Protein AF-A0AB33IFE4-F1 (afdb_monomer_lite)

Structure (mmCIF, N/CA/C/O backbone):
data_AF-A0AB33IFE4-F1
#
_entry.id   AF-A0AB33IFE4-F1
#
loop_
_atom_site.group_PDB
_atom_site.id
_atom_site.type_symbol
_atom_site.label_atom_id
_atom_site.label_alt_id
_atom_site.label_comp_id
_atom_site.label_asym_id
_atom_site.label_entity_id
_atom_site.label_seq_id
_atom_site.pdbx_PDB_ins_code
_atom_site.Cartn_x
_atom_site.Cartn_y
_atom_site.Cartn_z
_atom_site.occupancy
_atom_site.B_iso_or_equiv
_atom_site.auth_seq_id
_atom_site.auth_comp_id
_atom_site.auth_asym_id
_atom_site.auth_atom_id
_atom_site.pdbx_PDB_model_num
ATOM 1 N N . MET A 1 1 ? 14.664 13.056 17.035 1.00 44.62 1 MET A N 1
ATOM 2 C CA . MET A 1 1 ? 14.868 11.607 17.251 1.00 44.62 1 MET A CA 1
ATOM 3 C C . MET A 1 1 ? 13.492 10.955 17.343 1.00 44.62 1 MET A C 1
ATOM 5 O O . MET A 1 1 ? 12.798 11.179 18.326 1.00 44.62 1 MET A O 1
ATOM 9 N N . VAL A 1 2 ? 13.027 10.267 16.293 1.00 51.69 2 VAL A N 1
ATOM 10 C CA . VAL A 1 2 ? 11.762 9.510 16.361 1.00 51.69 2 VAL A CA 1
ATOM 11 C C . VAL A 1 2 ? 11.986 8.369 17.351 1.00 51.69 2 VAL A C 1
ATOM 13 O O . VAL A 1 2 ? 12.952 7.621 17.207 1.00 51.69 2 VAL A O 1
ATOM 16 N N . ARG A 1 3 ? 11.168 8.287 18.406 1.00 59.06 3 ARG A N 1
ATOM 17 C CA . ARG A 1 3 ? 11.299 7.237 19.425 1.00 59.06 3 ARG A CA 1
ATOM 18 C C . ARG A 1 3 ? 11.146 5.882 18.734 1.00 59.06 3 ARG A C 1
ATOM 20 O O . ARG A 1 3 ? 10.173 5.679 18.020 1.00 59.06 3 ARG A O 1
ATOM 27 N N . LYS A 1 4 ? 12.089 4.964 18.951 1.00 56.09 4 LYS A N 1
ATOM 28 C CA . LYS A 1 4 ? 12.110 3.617 18.348 1.00 56.09 4 LYS A CA 1
ATOM 29 C C . LYS A 1 4 ? 10.754 2.889 18.470 1.00 56.09 4 LYS A C 1
ATOM 31 O O . LYS A 1 4 ? 10.284 2.306 17.501 1.00 56.09 4 LYS A O 1
ATOM 36 N N . PHE A 1 5 ? 10.072 3.078 19.602 1.00 55.03 5 PHE A N 1
ATOM 37 C CA . PHE A 1 5 ? 8.720 2.578 19.882 1.00 55.03 5 PHE A CA 1
ATOM 38 C C . PHE A 1 5 ? 7.620 3.101 18.934 1.00 55.03 5 PHE A C 1
ATOM 40 O O . PHE A 1 5 ? 6.678 2.379 18.626 1.00 55.03 5 PHE A O 1
ATOM 47 N N . GLU A 1 6 ? 7.725 4.338 18.440 1.00 67.19 6 GLU A N 1
ATOM 48 C CA . GLU A 1 6 ? 6.770 4.902 17.471 1.00 67.19 6 GLU A CA 1
ATOM 49 C C . GLU A 1 6 ? 6.967 4.299 16.073 1.00 67.19 6 GLU A C 1
ATOM 51 O O . GLU A 1 6 ? 6.005 4.127 15.326 1.00 67.19 6 GLU A O 1
ATOM 56 N N . ALA A 1 7 ? 8.210 3.953 15.719 1.00 68.69 7 ALA A N 1
ATOM 57 C CA . ALA A 1 7 ? 8.533 3.347 14.430 1.00 68.69 7 ALA A CA 1
ATOM 58 C C . ALA A 1 7 ? 8.052 1.891 14.348 1.00 68.69 7 ALA A C 1
ATOM 60 O O . ALA A 1 7 ? 7.415 1.523 13.362 1.00 68.69 7 ALA A O 1
ATOM 61 N N . GLU A 1 8 ? 8.286 1.100 15.399 1.00 68.50 8 GLU A N 1
ATOM 62 C CA . GLU A 1 8 ? 7.793 -0.282 15.504 1.00 68.50 8 GLU A CA 1
ATOM 63 C C . GLU A 1 8 ? 6.259 -0.318 15.449 1.00 68.50 8 GLU A C 1
ATOM 65 O O . GLU A 1 8 ? 5.668 -1.012 14.620 1.00 68.50 8 GLU A O 1
ATOM 70 N N . ARG A 1 9 ? 5.598 0.551 16.225 1.00 76.44 9 ARG A N 1
ATOM 71 C CA . ARG A 1 9 ? 4.136 0.671 16.213 1.00 76.44 9 ARG A CA 1
ATOM 72 C C . ARG A 1 9 ? 3.590 1.087 14.841 1.00 76.44 9 ARG A C 1
ATOM 74 O O . ARG A 1 9 ? 2.548 0.587 14.415 1.00 76.44 9 ARG A O 1
ATOM 81 N N . ALA A 1 10 ? 4.267 1.994 14.136 1.00 76.75 10 ALA A N 1
ATOM 82 C CA . ALA A 1 10 ? 3.877 2.397 12.785 1.00 76.75 10 ALA A CA 1
ATOM 83 C C . ALA A 1 10 ? 4.017 1.250 11.769 1.00 76.75 10 ALA A C 1
ATOM 85 O O . ALA A 1 10 ? 3.182 1.118 10.868 1.00 76.75 10 ALA A O 1
ATOM 86 N N . GLU A 1 11 ? 5.046 0.413 11.908 1.00 81.19 11 GLU A N 1
ATOM 87 C CA . GLU A 1 11 ? 5.252 -0.749 11.047 1.00 81.19 11 GLU A CA 1
ATOM 88 C C . GLU A 1 11 ? 4.150 -1.798 11.246 1.00 81.19 11 GLU A C 1
ATOM 90 O O . GLU A 1 11 ? 3.565 -2.267 10.261 1.00 81.19 11 GLU A O 1
ATOM 95 N N . ASP A 1 12 ? 3.797 -2.093 12.497 1.00 87.38 12 ASP A N 1
ATOM 96 C CA . ASP A 1 12 ? 2.747 -3.054 12.847 1.00 87.38 12 ASP A CA 1
ATOM 97 C C . ASP A 1 12 ? 1.365 -2.598 12.372 1.00 87.38 12 ASP A C 1
ATOM 99 O O . ASP A 1 12 ? 0.644 -3.354 11.709 1.00 87.38 12 ASP A O 1
ATOM 103 N N . LEU A 1 13 ? 1.020 -1.326 12.601 1.00 87.12 13 LEU A N 1
ATOM 104 C CA . LEU A 1 13 ? -0.207 -0.731 12.064 1.00 87.12 13 LEU A CA 1
ATOM 105 C C . LEU A 1 13 ? -0.219 -0.766 10.532 1.00 87.12 13 LEU A C 1
ATOM 107 O O . LEU A 1 13 ? -1.257 -1.023 9.917 1.00 87.12 13 LEU A O 1
ATOM 111 N N . GLY A 1 14 ? 0.937 -0.555 9.902 1.00 88.50 14 GLY A N 1
ATOM 112 C CA . GLY A 1 14 ? 1.093 -0.640 8.457 1.00 88.50 14 GLY A CA 1
ATOM 113 C C . GLY A 1 14 ? 0.888 -2.052 7.904 1.00 88.50 14 GLY A C 1
ATOM 114 O O . GLY A 1 14 ? 0.297 -2.207 6.830 1.00 88.50 14 GLY A O 1
ATOM 115 N N . LYS A 1 15 ? 1.353 -3.088 8.609 1.00 92.00 15 LYS A N 1
ATOM 116 C CA . LYS A 1 15 ? 1.111 -4.500 8.259 1.00 92.00 15 LYS A CA 1
ATOM 117 C C . LYS A 1 15 ? -0.365 -4.857 8.434 1.00 92.00 15 LYS A C 1
ATOM 119 O O . LYS A 1 15 ? -0.972 -5.393 7.504 1.00 92.00 15 LYS A O 1
ATOM 124 N N . ALA A 1 16 ? -0.968 -4.478 9.561 1.00 92.69 16 ALA A N 1
ATOM 125 C CA . ALA A 1 16 ? -2.382 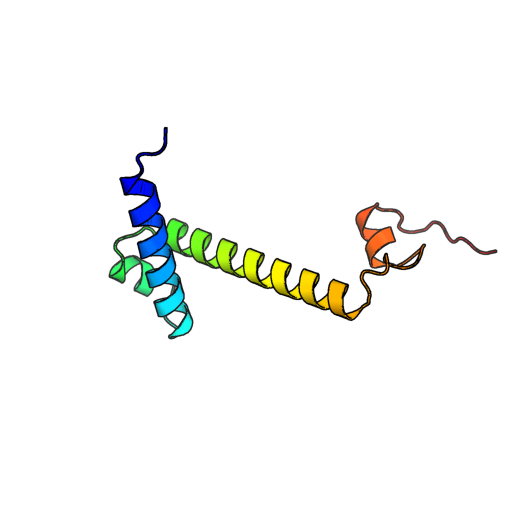-4.720 9.843 1.00 92.69 16 ALA A CA 1
ATOM 126 C C . ALA A 1 16 ? -3.304 -4.042 8.813 1.00 92.69 16 ALA A C 1
ATOM 128 O O . ALA A 1 16 ? -4.180 -4.693 8.239 1.00 92.69 16 ALA A O 1
ATOM 129 N N . ALA A 1 17 ? -3.068 -2.762 8.506 1.00 92.81 17 ALA A N 1
ATOM 130 C CA . ALA A 1 17 ? -3.848 -2.020 7.516 1.00 92.81 17 ALA A CA 1
ATOM 131 C C . ALA A 1 17 ? -3.793 -2.674 6.127 1.00 92.81 17 ALA A C 1
ATOM 133 O O . ALA A 1 17 ? -4.825 -2.825 5.470 1.00 92.81 17 ALA A O 1
ATOM 134 N N . ARG A 1 18 ? -2.603 -3.114 5.694 1.00 92.25 18 ARG A N 1
ATOM 135 C CA . ARG A 1 18 ? -2.412 -3.818 4.417 1.00 92.25 18 ARG A CA 1
ATOM 136 C C . ARG A 1 18 ? -3.141 -5.160 4.383 1.00 92.25 18 ARG A C 1
ATOM 138 O O . ARG A 1 18 ? -3.824 -5.445 3.401 1.00 92.25 18 ARG A O 1
ATOM 145 N N . ALA A 1 19 ? -3.050 -5.952 5.451 1.00 93.94 19 ALA A N 1
ATOM 146 C CA . ALA A 1 19 ? -3.725 -7.245 5.545 1.00 93.94 19 ALA A CA 1
ATOM 147 C C . ALA A 1 19 ? -5.256 -7.106 5.496 1.00 93.94 19 ALA A C 1
ATOM 149 O O . ALA A 1 19 ? -5.934 -7.895 4.840 1.00 93.94 19 ALA A O 1
ATOM 150 N N . LEU A 1 20 ? -5.814 -6.090 6.157 1.00 94.00 20 LEU A N 1
ATOM 151 C CA . LEU A 1 20 ? -7.253 -5.824 6.132 1.00 94.00 20 LEU A CA 1
ATOM 152 C C . LEU A 1 20 ? -7.723 -5.280 4.777 1.00 94.00 20 LEU A C 1
ATOM 154 O O . LEU A 1 20 ? -8.783 -5.680 4.299 1.00 94.00 20 LEU A O 1
ATOM 158 N N . TYR A 1 21 ? -6.929 -4.420 4.136 1.00 93.38 21 TYR A N 1
ATOM 159 C CA . TYR A 1 21 ? -7.228 -3.922 2.793 1.00 93.38 21 TYR A CA 1
ATOM 160 C C . TYR A 1 21 ? -7.205 -5.045 1.747 1.00 93.38 21 TYR A C 1
ATOM 162 O O . TYR A 1 21 ? -8.093 -5.115 0.903 1.00 93.38 21 TYR A O 1
ATOM 170 N N . ALA A 1 22 ? -6.254 -5.980 1.849 1.00 91.62 22 ALA A N 1
ATOM 171 C CA . ALA A 1 22 ? -6.196 -7.167 0.991 1.00 91.62 22 ALA A CA 1
ATOM 172 C C . ALA A 1 22 ? -7.426 -8.084 1.143 1.00 91.62 22 ALA A C 1
ATOM 174 O O . ALA A 1 22 ? -7.799 -8.767 0.196 1.00 91.62 22 ALA A O 1
ATOM 175 N N . LYS A 1 23 ? -8.094 -8.056 2.305 1.00 94.81 23 LYS A N 1
ATOM 176 C CA . LYS A 1 23 ? -9.378 -8.738 2.554 1.00 94.81 23 LYS A CA 1
ATOM 177 C C . LYS A 1 23 ? -10.598 -7.954 2.037 1.00 94.81 23 LYS A C 1
ATOM 179 O O . LYS A 1 23 ? -11.726 -8.324 2.343 1.00 94.81 23 LYS A O 1
ATOM 184 N N . GLY A 1 24 ? -10.392 -6.852 1.312 1.00 93.62 24 GLY A N 1
ATOM 185 C CA . GLY A 1 24 ? -11.460 -6.030 0.735 1.00 93.62 24 GLY A CA 1
ATOM 186 C C . GLY A 1 24 ? -12.119 -5.044 1.705 1.00 93.62 24 GLY A C 1
ATOM 187 O O . GLY A 1 24 ? -13.170 -4.492 1.387 1.00 93.62 24 GLY A O 1
ATOM 188 N N . LYS A 1 25 ? -11.544 -4.798 2.893 1.00 94.81 25 LYS A N 1
ATOM 189 C CA . LYS A 1 25 ? -12.135 -3.846 3.850 1.00 94.81 25 LYS A CA 1
ATOM 190 C C . LYS A 1 25 ? -11.962 -2.394 3.405 1.00 94.81 25 LYS A C 1
ATOM 192 O O . LYS A 1 25 ? -10.916 -1.998 2.893 1.00 94.81 25 LYS A O 1
ATOM 197 N N . SER A 1 26 ? -12.976 -1.574 3.687 1.00 96.19 26 SER A N 1
ATOM 198 C CA . SER A 1 26 ? -12.928 -0.131 3.444 1.00 96.19 26 SER A CA 1
ATOM 199 C C . SER A 1 26 ? -11.956 0.577 4.396 1.00 96.19 26 SER A C 1
ATOM 201 O O . SER A 1 26 ? -11.739 0.140 5.527 1.00 96.19 26 SER A O 1
ATOM 203 N N . ILE A 1 27 ? -11.420 1.730 3.978 1.00 93.94 27 ILE A N 1
ATOM 204 C CA . ILE A 1 27 ? -10.528 2.566 4.809 1.00 93.94 27 ILE A CA 1
ATOM 205 C C . ILE A 1 27 ? -11.171 2.911 6.158 1.00 93.94 27 ILE A C 1
ATOM 207 O O . ILE A 1 27 ? -10.483 2.943 7.178 1.00 93.94 27 ILE A O 1
ATOM 211 N N . ARG A 1 28 ? -12.490 3.140 6.175 1.00 95.81 28 ARG A N 1
ATOM 212 C CA . ARG A 1 28 ? -13.251 3.398 7.401 1.00 95.81 28 ARG A CA 1
ATOM 213 C C . ARG A 1 28 ? -13.180 2.211 8.362 1.00 95.81 28 ARG A C 1
ATOM 215 O O . ARG A 1 28 ? -12.771 2.401 9.499 1.00 95.81 28 ARG A O 1
ATOM 222 N N . ALA A 1 29 ? -13.519 1.012 7.890 1.00 95.88 29 ALA A N 1
ATOM 223 C CA . ALA A 1 29 ? -13.500 -0.190 8.718 1.00 95.88 29 ALA A CA 1
ATOM 224 C C . ALA A 1 29 ? -12.083 -0.515 9.219 1.00 95.88 29 ALA A C 1
ATOM 226 O O . ALA A 1 29 ? -11.903 -0.932 10.357 1.00 95.88 29 ALA A O 1
ATOM 227 N N . ILE A 1 30 ? -11.060 -0.287 8.390 1.00 95.62 30 ILE A N 1
ATOM 228 C CA . ILE A 1 30 ? -9.658 -0.469 8.787 1.00 95.62 30 ILE A CA 1
ATOM 229 C C . ILE A 1 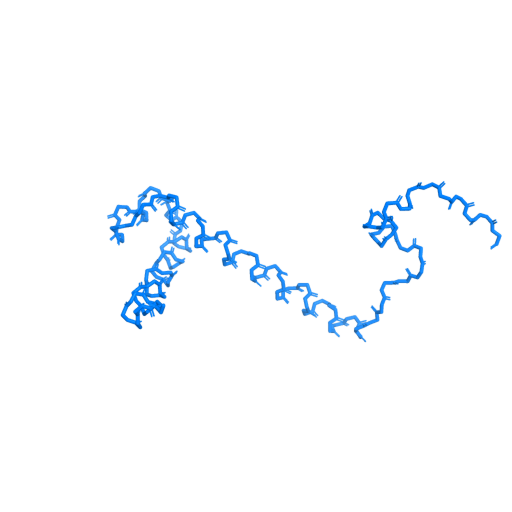30 ? -9.286 0.510 9.903 1.00 95.62 30 ILE A C 1
ATOM 231 O O . ILE A 1 30 ? -8.725 0.097 10.911 1.00 95.62 30 ILE A O 1
ATOM 235 N N . SER A 1 31 ? -9.620 1.790 9.729 1.00 94.75 31 SER A N 1
ATOM 236 C CA . SER A 1 31 ? -9.378 2.857 10.706 1.00 94.75 31 SER A CA 1
ATOM 237 C C . SER A 1 31 ? -10.005 2.542 12.065 1.00 94.75 31 SER A C 1
ATOM 239 O O . SER A 1 31 ? -9.324 2.652 13.083 1.00 94.75 31 SER A O 1
ATOM 241 N N . GLU A 1 32 ? -11.257 2.080 12.066 1.00 94.69 32 GLU A N 1
ATOM 242 C CA . GLU A 1 32 ? -11.982 1.665 13.273 1.00 94.69 32 GLU A CA 1
ATOM 243 C C . GLU A 1 32 ? -11.327 0.444 13.944 1.00 94.69 32 GLU A C 1
ATOM 245 O O . GLU A 1 32 ? -11.217 0.409 15.165 1.00 94.69 32 GLU A O 1
ATOM 250 N N . GLN A 1 33 ? -10.822 -0.526 13.172 1.00 93.12 33 GLN A N 1
ATOM 251 C CA . GLN A 1 33 ? -10.206 -1.739 13.726 1.00 93.12 33 GLN A CA 1
ATOM 252 C C . GLN A 1 33 ? -8.806 -1.536 14.303 1.00 93.12 33 GLN A C 1
ATOM 254 O O . GLN A 1 33 ? -8.464 -2.176 15.292 1.00 93.12 33 GLN A O 1
ATOM 259 N N . ILE A 1 34 ? -7.982 -0.694 13.680 1.00 91.06 34 ILE A N 1
ATOM 260 C CA . ILE A 1 34 ? -6.589 -0.499 14.113 1.00 91.06 34 ILE A CA 1
ATOM 261 C C . ILE A 1 34 ? -6.419 0.712 15.041 1.00 91.06 34 ILE A C 1
ATOM 263 O O . ILE A 1 34 ? -5.312 0.978 15.503 1.00 91.06 34 ILE A O 1
ATOM 267 N N . GLY A 1 35 ? -7.491 1.477 15.281 1.00 90.00 35 GLY A N 1
ATOM 268 C CA . GLY A 1 35 ? -7.464 2.664 16.136 1.00 90.00 35 GLY A CA 1
ATOM 269 C C . GLY A 1 35 ? -6.614 3.809 15.575 1.00 90.00 35 GLY A C 1
ATOM 270 O O . GLY A 1 35 ? -6.011 4.561 16.337 1.00 90.00 35 GLY A O 1
ATOM 271 N N . ALA A 1 36 ? -6.537 3.945 14.248 1.00 89.69 36 ALA A N 1
ATOM 272 C CA . ALA A 1 36 ? -5.784 5.010 13.581 1.00 89.69 36 ALA A CA 1
ATOM 273 C C . ALA A 1 36 ? -6.701 5.875 12.716 1.00 89.69 36 ALA A C 1
ATOM 275 O O . ALA A 1 36 ? -7.742 5.416 12.252 1.00 89.69 36 ALA A O 1
ATOM 276 N N . SER A 1 37 ? -6.315 7.124 12.442 1.00 93.81 37 SER A N 1
ATOM 277 C CA . SER A 1 37 ? -7.135 8.015 11.614 1.00 93.81 37 SER A CA 1
ATOM 278 C C . SER A 1 37 ? -7.245 7.523 10.165 1.00 93.81 37 SER A C 1
ATOM 280 O O . SER A 1 37 ? -6.305 6.960 9.597 1.00 93.81 37 SER A O 1
ATOM 282 N N . ARG A 1 38 ? -8.385 7.794 9.519 1.00 93.62 38 ARG A N 1
ATOM 283 C CA . ARG A 1 38 ? -8.629 7.427 8.110 1.00 93.62 38 ARG A CA 1
ATOM 284 C C . ARG A 1 38 ? -7.549 7.976 7.171 1.00 93.62 38 ARG A C 1
ATOM 286 O O . ARG A 1 38 ? -7.069 7.256 6.299 1.00 93.62 38 ARG A O 1
ATOM 293 N N . SER A 1 39 ? -7.113 9.218 7.388 1.00 95.25 39 SER A N 1
ATOM 294 C CA . SER A 1 39 ? -6.038 9.853 6.614 1.00 95.25 39 SER A CA 1
ATOM 295 C C . SER A 1 39 ? -4.694 9.142 6.786 1.00 95.25 39 SER A C 1
ATOM 297 O O . SER A 1 39 ? -3.919 9.034 5.836 1.00 95.25 39 SER A O 1
ATOM 299 N N . TYR A 1 40 ? -4.402 8.631 7.985 1.00 92.31 40 TYR 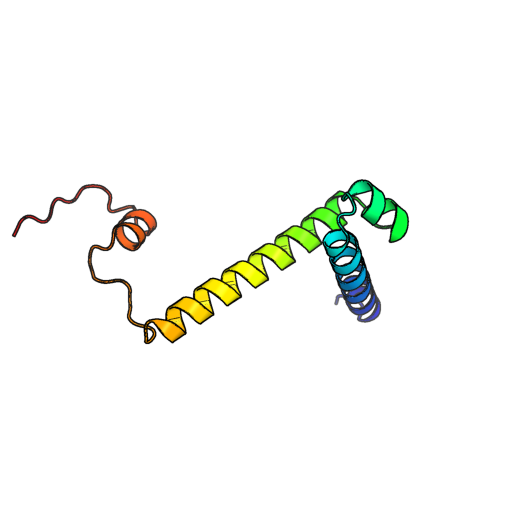A N 1
ATOM 300 C CA . TYR A 1 40 ? -3.194 7.848 8.232 1.00 92.31 40 TYR A CA 1
ATOM 301 C C . TYR A 1 40 ? -3.230 6.509 7.487 1.00 92.31 40 TYR A C 1
ATOM 303 O O . TYR A 1 40 ? -2.284 6.197 6.762 1.00 92.31 40 TYR A O 1
ATOM 311 N N . VAL A 1 41 ? -4.352 5.784 7.558 1.00 93.00 41 VAL A N 1
ATOM 312 C CA . VAL A 1 41 ? -4.567 4.543 6.792 1.00 93.00 41 VAL A CA 1
ATOM 313 C C . VAL A 1 41 ? -4.405 4.788 5.292 1.00 93.00 41 VAL A C 1
ATOM 315 O O . VAL A 1 41 ? -3.678 4.057 4.621 1.00 93.00 41 VAL A O 1
ATOM 318 N N . HIS A 1 42 ? -5.018 5.848 4.761 1.00 93.12 42 HIS A N 1
ATOM 319 C CA . HIS A 1 42 ? -4.901 6.201 3.348 1.00 93.12 42 HIS A CA 1
ATOM 320 C C . HIS A 1 42 ? -3.438 6.415 2.924 1.00 93.12 42 HIS A C 1
ATOM 322 O O . HIS A 1 42 ? -3.000 5.852 1.921 1.00 93.12 42 HIS A O 1
ATOM 328 N N . ARG A 1 43 ? -2.651 7.164 3.712 1.00 92.12 43 ARG A N 1
ATOM 329 C CA . ARG A 1 43 ? -1.222 7.390 3.429 1.00 92.12 43 ARG A CA 1
ATOM 330 C C . ARG A 1 43 ? -0.416 6.093 3.404 1.00 92.12 43 ARG A C 1
ATOM 332 O O . ARG A 1 43 ? 0.398 5.919 2.500 1.00 92.12 43 ARG A O 1
ATOM 339 N N . ILE A 1 44 ? -0.657 5.181 4.348 1.00 91.25 44 ILE A N 1
ATOM 340 C CA . ILE A 1 44 ? 0.004 3.867 4.373 1.00 91.25 44 ILE A CA 1
ATOM 341 C C . ILE A 1 44 ? -0.284 3.097 3.081 1.00 91.25 44 ILE A C 1
ATOM 343 O O . ILE A 1 44 ? 0.639 2.584 2.446 1.00 91.25 44 ILE A O 1
ATOM 347 N N . LEU A 1 45 ? -1.555 3.024 2.679 1.00 91.00 45 LEU A N 1
ATOM 348 C CA . LEU A 1 45 ? -1.960 2.264 1.496 1.00 91.00 45 LEU A CA 1
ATOM 349 C C . LEU A 1 45 ? -1.397 2.871 0.205 1.00 91.00 45 LEU A C 1
ATOM 351 O O . LEU A 1 45 ? -0.924 2.135 -0.662 1.00 91.00 45 LEU A O 1
ATOM 355 N N . MET A 1 46 ? -1.387 4.202 0.086 1.00 90.62 46 MET A N 1
ATOM 356 C CA . MET A 1 46 ? -0.797 4.885 -1.071 1.00 90.62 46 MET A CA 1
ATOM 357 C C . MET A 1 46 ? 0.713 4.672 -1.157 1.00 90.62 46 MET A C 1
ATOM 359 O O . MET A 1 46 ? 1.226 4.387 -2.240 1.00 90.62 46 MET A O 1
ATOM 363 N N . ARG A 1 47 ? 1.420 4.733 -0.024 1.00 88.88 47 ARG A N 1
ATOM 364 C CA . ARG A 1 47 ? 2.856 4.442 0.028 1.00 88.88 47 ARG A CA 1
ATOM 365 C C . ARG A 1 47 ? 3.154 3.014 -0.431 1.00 88.88 47 ARG A C 1
ATOM 367 O O . ARG A 1 47 ? 3.985 2.823 -1.311 1.00 88.88 47 ARG A O 1
ATOM 374 N N . ALA A 1 48 ? 2.413 2.030 0.080 1.00 85.62 48 ALA A N 1
ATOM 375 C CA . ALA A 1 48 ? 2.573 0.635 -0.328 1.00 85.62 48 ALA A CA 1
ATOM 376 C C . ALA A 1 48 ? 2.291 0.423 -1.829 1.00 85.62 48 ALA A C 1
ATOM 378 O O . ALA A 1 48 ? 2.972 -0.358 -2.495 1.00 85.62 48 ALA A O 1
ATOM 379 N N . ARG A 1 49 ? 1.304 1.135 -2.389 1.00 86.69 49 ARG A N 1
ATOM 380 C CA . ARG A 1 49 ? 1.017 1.106 -3.829 1.00 86.69 49 ARG A CA 1
ATOM 381 C C . ARG A 1 49 ? 2.174 1.679 -4.647 1.00 86.69 49 ARG A C 1
ATOM 383 O O . ARG A 1 49 ? 2.536 1.081 -5.657 1.00 86.69 49 ARG A O 1
ATOM 390 N N . ALA A 1 50 ? 2.745 2.804 -4.222 1.00 84.25 50 ALA A N 1
ATOM 391 C CA . ALA A 1 50 ? 3.889 3.422 -4.887 1.00 84.25 50 ALA A CA 1
ATOM 392 C C . ALA A 1 50 ? 5.122 2.503 -4.868 1.00 84.25 50 ALA A C 1
ATOM 394 O O . ALA A 1 50 ? 5.744 2.299 -5.906 1.00 84.25 50 ALA A O 1
ATOM 395 N N . GLU A 1 51 ? 5.414 1.877 -3.725 1.00 86.38 51 GLU A N 1
ATOM 396 C CA . GLU A 1 51 ? 6.505 0.902 -3.577 1.00 86.38 51 GLU A CA 1
ATOM 397 C C . GLU A 1 51 ? 6.317 -0.300 -4.518 1.00 86.38 51 GLU A C 1
ATOM 399 O O . GLU A 1 51 ? 7.243 -0.692 -5.230 1.00 86.38 51 GLU A O 1
ATOM 404 N N . ARG A 1 52 ? 5.092 -0.839 -4.613 1.00 85.50 52 ARG A N 1
ATOM 405 C CA . ARG A 1 52 ? 4.773 -1.930 -5.548 1.00 85.50 52 ARG A CA 1
ATOM 406 C C . ARG A 1 52 ? 4.934 -1.511 -7.011 1.00 85.50 52 ARG A C 1
ATOM 408 O O . ARG A 1 52 ? 5.449 -2.287 -7.812 1.00 85.50 52 ARG A O 1
ATOM 415 N N . LEU A 1 53 ? 4.488 -0.307 -7.372 1.00 81.75 53 LEU A N 1
ATOM 416 C CA . LEU A 1 53 ? 4.654 0.231 -8.726 1.00 81.75 53 LEU A CA 1
ATOM 417 C C . LEU A 1 53 ? 6.135 0.382 -9.080 1.00 81.75 53 LEU A C 1
ATOM 419 O O . LEU A 1 53 ? 6.547 -0.068 -10.146 1.00 81.75 53 LEU A O 1
ATOM 423 N N . ALA A 1 54 ? 6.936 0.939 -8.172 1.00 82.19 54 ALA A N 1
ATOM 424 C CA . ALA A 1 54 ? 8.376 1.080 -8.358 1.00 82.19 54 ALA A CA 1
ATOM 425 C C . ALA A 1 54 ? 9.063 -0.281 -8.552 1.00 82.19 54 ALA A C 1
ATOM 427 O O . ALA A 1 54 ? 9.868 -0.435 -9.471 1.00 82.19 54 ALA A O 1
ATOM 428 N N . ALA A 1 55 ? 8.693 -1.290 -7.757 1.00 85.50 55 ALA A N 1
ATOM 429 C CA . ALA A 1 55 ? 9.212 -2.648 -7.905 1.00 85.50 55 ALA A CA 1
ATOM 430 C C . ALA A 1 55 ? 8.866 -3.258 -9.275 1.00 85.50 55 ALA A C 1
ATOM 432 O O . ALA A 1 55 ? 9.744 -3.811 -9.934 1.00 85.50 55 ALA A O 1
ATOM 433 N N . MET A 1 56 ? 7.623 -3.104 -9.748 1.00 83.69 56 MET A N 1
ATOM 434 C CA . MET A 1 56 ? 7.220 -3.586 -11.078 1.00 83.69 56 MET A CA 1
ATOM 435 C C . MET A 1 56 ? 7.973 -2.875 -12.207 1.00 83.69 56 MET A C 1
ATOM 437 O O . MET A 1 56 ? 8.386 -3.518 -13.169 1.00 83.69 56 MET A O 1
ATOM 441 N N . VAL A 1 57 ? 8.166 -1.557 -12.102 1.00 82.88 57 VAL A N 1
ATOM 442 C CA . VAL A 1 57 ? 8.941 -0.783 -13.086 1.00 82.88 57 VAL A CA 1
ATOM 443 C C . VAL A 1 57 ? 10.395 -1.251 -13.114 1.00 82.88 57 VAL A C 1
ATOM 445 O O . VAL A 1 57 ? 10.947 -1.456 -14.192 1.00 82.88 57 VAL A O 1
ATOM 448 N N . SER A 1 58 ? 10.996 -1.473 -11.944 1.00 83.62 58 SER A N 1
ATOM 449 C CA . SER A 1 58 ? 12.361 -1.988 -11.826 1.00 83.62 58 SER A CA 1
ATOM 450 C C . SER A 1 58 ? 12.503 -3.379 -12.453 1.00 83.62 58 SER A C 1
ATOM 452 O O . SER A 1 58 ? 13.375 -3.590 -13.291 1.00 83.62 58 SER A O 1
ATOM 454 N N . GLN A 1 59 ? 11.589 -4.307 -12.149 1.00 83.50 59 GLN A N 1
ATOM 455 C CA . GLN A 1 59 ? 11.592 -5.649 -12.748 1.00 83.50 59 GLN A CA 1
ATOM 456 C C . GLN A 1 59 ? 11.451 -5.613 -14.272 1.00 83.50 59 GLN A C 1
ATOM 458 O O . GLN A 1 59 ? 12.149 -6.345 -14.968 1.00 83.50 59 GLN A O 1
ATOM 463 N N . ARG A 1 60 ? 10.587 -4.739 -14.804 1.00 81.12 60 ARG A N 1
ATOM 464 C CA . ARG A 1 60 ? 10.449 -4.554 -16.255 1.00 81.12 60 ARG A CA 1
ATOM 465 C C . ARG A 1 60 ? 11.733 -4.039 -16.893 1.00 81.12 60 ARG A C 1
ATOM 467 O O . ARG A 1 60 ? 12.096 -4.532 -17.952 1.00 81.12 60 ARG A O 1
ATOM 474 N N . ARG A 1 61 ? 12.428 -3.098 -16.247 1.00 78.12 61 ARG A N 1
ATOM 475 C CA . ARG A 1 61 ? 13.731 -2.610 -16.722 1.00 78.12 61 ARG A CA 1
ATOM 476 C C . ARG A 1 61 ? 14.773 -3.719 -16.756 1.00 78.12 61 ARG A C 1
ATOM 478 O O . ARG A 1 61 ? 15.418 -3.889 -17.779 1.00 78.12 61 ARG A O 1
ATOM 485 N N . ILE A 1 62 ? 14.874 -4.513 -15.689 1.00 83.00 62 ILE A N 1
ATOM 486 C CA . ILE A 1 62 ? 15.796 -5.657 -15.630 1.00 83.00 62 ILE A CA 1
ATOM 487 C C . ILE A 1 62 ? 15.492 -6.654 -16.758 1.00 83.00 62 ILE A C 1
ATOM 489 O O . ILE A 1 62 ? 16.403 -7.074 -17.463 1.00 83.00 62 ILE A O 1
ATOM 493 N N . ALA A 1 63 ? 14.215 -6.986 -16.978 1.00 81.31 63 ALA A N 1
ATOM 494 C CA . ALA A 1 63 ? 13.798 -7.888 -18.055 1.00 81.31 63 ALA A CA 1
ATOM 495 C C . ALA A 1 63 ? 14.080 -7.334 -19.465 1.00 81.31 63 ALA A C 1
ATOM 497 O O . ALA A 1 63 ? 14.259 -8.106 -20.400 1.00 81.31 63 ALA A O 1
ATOM 498 N N . GLN A 1 64 ? 14.135 -6.010 -19.614 1.00 78.06 64 GLN A N 1
ATOM 499 C CA . GLN A 1 64 ? 14.501 -5.310 -20.848 1.00 78.06 64 GLN A CA 1
ATOM 500 C C . GLN A 1 64 ? 16.015 -5.055 -20.962 1.00 78.06 64 GLN A C 1
ATOM 502 O O . GLN A 1 64 ? 16.430 -4.211 -21.743 1.00 78.06 64 GLN A O 1
ATOM 507 N N . GLY A 1 65 ? 16.847 -5.732 -20.162 1.00 81.06 65 GLY A N 1
ATOM 508 C CA . GLY A 1 65 ? 18.304 -5.582 -20.229 1.00 81.06 65 GLY A CA 1
ATOM 509 C C . GLY A 1 65 ? 18.832 -4.277 -19.631 1.00 81.06 65 GLY A C 1
ATOM 510 O O . GLY A 1 65 ? 19.995 -3.946 -19.822 1.00 81.06 65 GLY A O 1
ATOM 511 N N . ASN A 1 66 ? 18.006 -3.545 -18.875 1.00 73.75 66 ASN A N 1
ATOM 512 C CA . ASN A 1 66 ? 18.310 -2.200 -18.380 1.00 73.75 66 ASN A CA 1
ATOM 513 C C . ASN A 1 66 ? 18.608 -1.184 -19.496 1.00 73.75 66 ASN A C 1
ATOM 515 O O . ASN A 1 66 ? 19.166 -0.120 -19.212 1.00 73.75 66 ASN A O 1
ATOM 519 N N . ASP A 1 67 ? 18.201 -1.479 -20.734 1.00 71.94 67 ASP A N 1
ATOM 520 C CA . ASP A 1 67 ? 18.459 -0.589 -21.852 1.00 71.94 67 ASP A CA 1
ATOM 521 C C . ASP A 1 67 ? 17.769 0.762 -21.615 1.00 71.94 67 ASP A C 1
ATOM 523 O O . ASP A 1 67 ? 16.588 0.821 -21.232 1.00 71.94 67 ASP A O 1
ATOM 527 N N . PRO A 1 68 ? 18.493 1.880 -21.796 1.00 71.75 68 PRO A N 1
ATOM 528 C CA . PRO A 1 68 ? 17.875 3.189 -21.742 1.00 71.75 68 PRO A CA 1
ATOM 529 C C . PRO A 1 68 ? 16.765 3.256 -22.793 1.00 71.75 68 PRO A C 1
ATOM 531 O O . PRO A 1 68 ? 16.869 2.678 -23.875 1.00 71.75 68 PRO A O 1
ATOM 534 N N . LEU A 1 69 ? 15.691 3.987 -22.479 1.00 71.81 69 LEU A N 1
ATOM 535 C CA . LEU A 1 69 ? 14.661 4.259 -23.478 1.00 71.81 69 LEU A CA 1
ATOM 536 C C . LEU A 1 69 ? 15.346 4.854 -24.719 1.00 71.81 69 LEU A C 1
ATOM 538 O O . LEU A 1 69 ? 16.180 5.752 -24.552 1.00 71.81 69 LEU A O 1
ATOM 542 N N . PRO A 1 70 ? 15.010 4.387 -25.935 1.00 69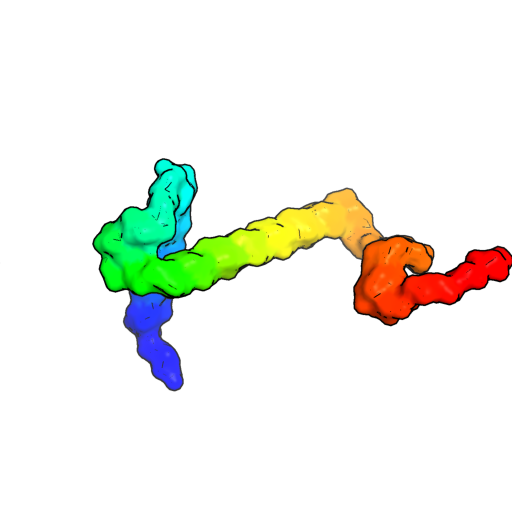.50 70 PRO A N 1
ATOM 543 C CA . PRO A 1 70 ? 15.670 4.859 -27.139 1.00 69.50 70 PRO A CA 1
ATOM 544 C C . PRO A 1 70 ? 15.572 6.390 -27.238 1.00 69.50 70 PRO A C 1
ATOM 546 O O . PRO A 1 70 ? 14.566 6.971 -26.798 1.00 69.50 70 PRO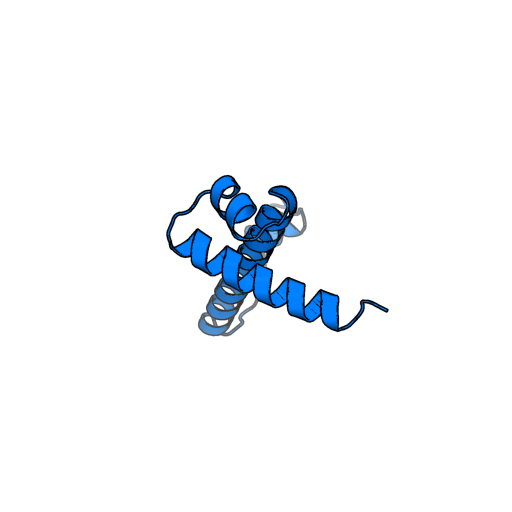 A O 1
ATOM 549 N N . PRO A 1 71 ? 16.592 7.062 -27.799 1.00 70.88 71 PRO A N 1
ATOM 550 C CA . PRO A 1 71 ? 16.541 8.498 -28.043 1.00 70.88 71 PRO A CA 1
ATOM 551 C C . PRO A 1 71 ? 15.249 8.868 -28.780 1.00 70.88 71 PRO A C 1
ATOM 553 O O . PRO A 1 71 ? 14.839 8.180 -29.711 1.00 70.88 71 PRO A O 1
ATOM 556 N N . GLY A 1 72 ? 14.570 9.929 -28.340 1.00 70.38 72 GLY A N 1
ATOM 557 C CA . GLY A 1 72 ? 13.305 10.354 -28.948 1.00 70.38 72 GLY A CA 1
ATOM 558 C C . GLY A 1 72 ? 12.066 9.541 -28.543 1.00 70.38 72 GLY A C 1
ATOM 559 O O . GLY A 1 72 ? 10.986 9.799 -29.071 1.00 70.38 72 GLY A O 1
ATOM 560 N N . ASN A 1 73 ? 12.162 8.604 -27.589 1.00 77.75 73 ASN A N 1
ATOM 561 C CA . ASN A 1 73 ? 10.982 7.926 -27.042 1.00 77.75 73 ASN A CA 1
ATOM 562 C C . ASN A 1 73 ? 9.970 8.949 -26.491 1.00 77.75 73 ASN A C 1
ATOM 564 O O . ASN A 1 73 ? 10.337 9.821 -25.705 1.00 77.75 73 ASN A O 1
ATOM 568 N N . ILE A 1 74 ? 8.692 8.805 -26.859 1.00 74.00 74 ILE A N 1
ATOM 569 C CA . ILE A 1 74 ? 7.576 9.684 -26.464 1.00 74.00 74 ILE A CA 1
ATOM 570 C C . ILE A 1 74 ? 7.519 9.894 -24.942 1.00 74.00 74 ILE A C 1
ATOM 572 O O . ILE A 1 74 ? 7.240 10.999 -24.486 1.00 74.00 74 ILE A O 1
ATOM 576 N N . ILE A 1 75 ? 7.835 8.864 -24.150 1.00 69.12 75 ILE A N 1
ATOM 577 C CA . ILE A 1 75 ? 7.876 8.953 -22.683 1.00 69.12 75 ILE A CA 1
ATOM 578 C C . ILE A 1 75 ? 9.004 9.889 -22.230 1.00 69.12 75 ILE A C 1
ATOM 580 O O . ILE A 1 75 ? 8.773 10.781 -21.415 1.00 69.12 75 ILE A O 1
ATOM 584 N N . SER A 1 76 ? 10.213 9.706 -22.768 1.00 69.50 76 SER A N 1
ATOM 585 C CA . SER A 1 76 ? 11.374 10.547 -22.456 1.00 69.50 76 SER A CA 1
ATOM 586 C C . SER A 1 76 ? 11.151 11.985 -22.914 1.00 69.50 76 SER A C 1
ATOM 588 O O . SER A 1 76 ? 11.365 12.903 -22.130 1.00 69.50 76 SER A O 1
ATOM 590 N N . MET A 1 77 ? 10.660 12.173 -24.144 1.00 74.25 77 MET A N 1
ATOM 591 C CA . MET A 1 77 ? 10.348 13.476 -24.740 1.00 74.25 77 MET A CA 1
ATOM 592 C C . MET A 1 77 ? 9.268 14.216 -23.948 1.00 74.25 77 MET A C 1
ATOM 594 O O . MET A 1 77 ? 9.395 15.415 -23.704 1.00 74.25 77 MET A O 1
ATOM 598 N N . GLY A 1 78 ? 8.252 13.493 -23.472 1.00 69.81 78 GLY A N 1
ATOM 599 C CA . GLY A 1 78 ? 7.212 14.050 -22.618 1.00 69.81 78 GLY A CA 1
ATOM 600 C C . GLY A 1 78 ? 7.723 14.465 -21.238 1.00 69.81 78 GLY A C 1
ATOM 601 O O . GLY A 1 78 ? 7.398 15.554 -20.768 1.00 69.81 78 GLY A O 1
ATOM 602 N N . ALA A 1 79 ? 8.578 13.647 -20.616 1.00 71.12 79 ALA A N 1
ATOM 603 C CA . ALA A 1 79 ? 9.158 13.929 -19.301 1.00 71.12 79 ALA A CA 1
ATOM 604 C C . ALA A 1 79 ? 10.049 15.183 -19.286 1.00 71.12 79 ALA A C 1
ATOM 606 O O . ALA A 1 79 ? 10.057 15.920 -18.302 1.00 71.12 79 ALA A O 1
ATOM 607 N N . ILE A 1 80 ? 10.768 15.450 -20.379 1.00 71.75 80 ILE A N 1
ATOM 608 C CA . ILE A 1 80 ? 11.628 16.638 -20.534 1.00 71.75 80 ILE A CA 1
ATOM 609 C C . ILE A 1 80 ? 10.927 17.799 -21.255 1.00 71.75 80 ILE A C 1
ATOM 611 O O . ILE A 1 80 ? 11.578 18.763 -21.645 1.00 71.75 80 ILE A O 1
ATOM 615 N N . SER A 1 81 ? 9.601 17.728 -21.430 1.00 70.62 81 SER A N 1
ATOM 616 C CA . SER A 1 81 ? 8.790 18.746 -22.116 1.00 70.62 81 SER A CA 1
ATOM 617 C C . SER A 1 81 ? 9.240 19.071 -23.549 1.00 70.62 81 SER A C 1
ATOM 619 O O . SER A 1 81 ? 8.868 20.108 -24.096 1.00 70.62 81 SER A O 1
ATOM 621 N N . LEU A 1 82 ? 9.973 18.165 -24.201 1.00 63.56 82 LEU A N 1
ATOM 622 C CA . LEU A 1 82 ? 10.287 18.235 -25.627 1.00 63.56 82 LEU A CA 1
ATOM 623 C C . LEU A 1 82 ? 9.094 17.713 -26.438 1.00 63.56 82 LEU A C 1
ATOM 625 O O . LEU A 1 82 ? 9.181 16.734 -27.170 1.00 63.56 82 LEU A O 1
ATOM 629 N N . HIS A 1 83 ? 7.946 18.367 -26.319 1.00 56.56 83 HIS A N 1
ATOM 630 C CA . HIS A 1 83 ? 6.848 18.149 -27.252 1.00 56.56 83 HIS A CA 1
ATOM 631 C C . HIS A 1 83 ? 7.112 19.046 -28.472 1.00 56.56 83 HIS A C 1
ATOM 633 O O . HIS A 1 83 ? 7.263 20.253 -28.321 1.00 56.56 83 HIS A O 1
ATOM 639 N N . ASN A 1 84 ? 7.177 18.473 -29.679 1.00 50.31 84 ASN A N 1
ATOM 640 C CA . ASN A 1 84 ? 7.288 19.201 -30.957 1.00 50.31 84 ASN A CA 1
ATOM 641 C C . ASN A 1 84 ? 8.623 19.893 -31.310 1.00 50.31 84 ASN A C 1
ATOM 643 O O . ASN A 1 84 ? 8.623 20.998 -31.848 1.00 50.31 84 ASN A O 1
ATOM 647 N N . ARG A 1 85 ? 9.765 19.205 -31.219 1.00 51.41 85 ARG A N 1
ATOM 648 C CA . ARG A 1 85 ? 10.771 19.390 -32.285 1.00 51.41 85 ARG A CA 1
ATOM 649 C C . ARG A 1 85 ? 10.691 18.200 -33.218 1.00 51.41 85 ARG A C 1
ATOM 651 O O . ARG A 1 85 ? 11.194 17.127 -32.912 1.00 51.41 85 ARG A O 1
ATOM 658 N N . ARG A 1 86 ? 9.985 18.394 -34.335 1.00 49.91 86 ARG A N 1
ATOM 659 C CA . ARG A 1 86 ? 10.069 17.524 -35.508 1.00 49.91 86 ARG A CA 1
ATOM 660 C C . ARG A 1 86 ? 11.538 17.468 -35.925 1.00 49.91 86 ARG A C 1
ATOM 662 O O . ARG A 1 86 ? 12.003 18.360 -36.624 1.00 49.91 86 ARG A O 1
ATOM 669 N N . TYR A 1 87 ? 12.266 16.456 -35.477 1.00 47.75 87 TYR A N 1
ATOM 670 C CA . TYR A 1 87 ? 13.517 16.083 -36.115 1.00 47.75 87 TYR A CA 1
ATOM 671 C C . TYR A 1 87 ? 13.138 15.211 -37.310 1.00 47.75 87 TYR A C 1
ATOM 673 O O . TYR A 1 87 ? 13.049 13.993 -37.213 1.00 47.75 87 TYR A O 1
ATOM 681 N N . PHE A 1 88 ? 12.793 15.874 -38.414 1.00 43.09 88 PHE A N 1
ATOM 682 C CA . PHE A 1 88 ? 13.066 15.312 -39.728 1.00 43.09 88 PHE A CA 1
ATOM 683 C C . PHE A 1 88 ? 14.566 15.493 -39.948 1.00 43.09 88 PHE A C 1
ATOM 685 O O . PHE A 1 88 ? 15.018 16.636 -39.961 1.00 43.09 88 PHE A O 1
ATOM 692 N N . HIS A 1 89 ? 15.303 14.385 -40.005 1.00 41.06 89 HIS A N 1
ATOM 693 C CA . HIS A 1 89 ? 16.375 14.068 -40.956 1.00 41.06 89 HIS A CA 1
ATOM 694 C C . HIS A 1 89 ? 16.993 12.724 -40.576 1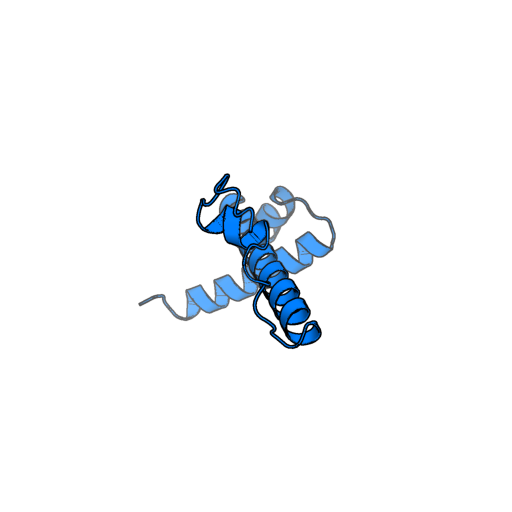.00 41.06 89 HIS A C 1
ATOM 696 O O . HIS A 1 89 ? 17.374 12.565 -39.395 1.00 41.06 89 HIS A O 1
#

pLDDT: mean 79.61, std 14.55, range [41.06, 96.19]

Organism: NCBI:txid887700

Foldseek 3Di:
DPPPVVVVLLVVLLVQLVVVVVVVDDLVVSCVVSVHDSVSSVVSVVVVVVVVVVVVVVVVCVVVVVDDDPPPPPVVCVVVVVDDPPPDD

Sequence (89 aa):
MVRKFEAERAEDLGKAARALYAKGKSIRAISEQIGASRSYVHRILMRARAERLAAMVSQRRIAQGNDPLPPGNIISMGAISLHNRRYFH

Secondary structure (DSSP, 8-state):
---HHHHHHHHHHHHHHHHHHHTT--HHHHHHHHT--HHHHHHHHHHHHHHHHHHHHHHHHHHTTTPPPPTT-HHHHHHTT--------

Radius of gyration: 20.29 Å; chains: 1; bounding box: 32×28×61 Å

InterPro domains:
  IPR009057 Homedomain-like superfamily [SSF46689] (16-61)
  IPR036388 Winged helix-like DNA-binding domain superfamily [G3DSA:1.10.10.10] (2-55)
  IPR045745 Helix-turn-helix domain, Actinobacteria-type [PF19575] (11-49)